Protein AF-A0A536XLT1-F1 (afdb_monomer)

Radius of gyration: 13.79 Å; Cα contacts (8 Å, |Δi|>4): 55; chains: 1; bounding box: 30×23×34 Å

pLDDT: mean 93.34, std 7.0, range [52.16, 98.19]

Sequence (68 aa):
QHLNIAASTALRFEPGDEREVRLVPYGGKRAVYGFNNLVDGPTVCDSGEANKSRALAAANRRGFRSKA

Solvent-accessible surface area (backbone atoms only — not comparable to full-atom values): 4558 Å² total; per-residue (Å²): 106,43,74,72,62,67,87,98,64,86,86,88,77,57,97,90,62,84,80,93,78,60,70,39,75,64,68,86,86,37,60,47,70,57,93,86,66,51,62,62,40,49,62,80,53,90,60,8,61,60,38,48,54,52,20,51,55,49,34,56,76,72,65,57,85,72,89,130

Nearest PDB structures (foldseek):
  3qga-assembly1_A  TM=9.261E-01  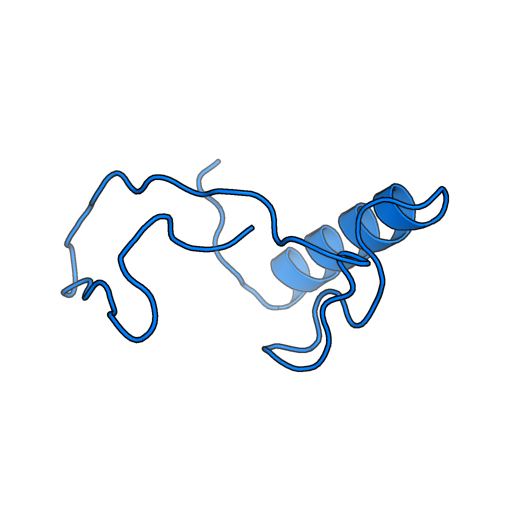e=1.174E-01  Helicobacter mustelae 12198

Foldseek 3Di:
DDFPDPPPDDDDDDVVDDDDTDDDQDDDQQFDDDDVRLQRGHQPDPCNVVSVVSSVVVCVVVPPDDDD

Secondary structure (DSSP, 8-state):
-EE-S-TT------TT------EE---TT-EE-STTSS--EESSSTTHHHHHHHHHHHHHHTT-----

Mean predicted aligned error: 3.56 Å

Structure (mmCIF, N/CA/C/O backbone):
data_AF-A0A536XLT1-F1
#
_entry.id   AF-A0A536XLT1-F1
#
loop_
_atom_site.group_PDB
_atom_site.id
_atom_site.type_symbol
_atom_site.label_atom_id
_atom_site.label_alt_id
_atom_site.label_comp_id
_atom_site.label_asym_id
_atom_site.label_entity_id
_atom_site.label_seq_id
_atom_site.pdbx_PDB_ins_code
_atom_site.Cartn_x
_atom_site.Cartn_y
_atom_site.Cartn_z
_atom_site.occupancy
_atom_site.B_iso_or_equiv
_atom_site.auth_seq_id
_atom_site.auth_comp_id
_atom_site.auth_asym_id
_atom_site.auth_atom_id
_atom_site.pdbx_PDB_model_num
ATOM 1 N N . GLN A 1 1 ? 0.525 2.655 -3.297 1.00 94.56 1 GLN A N 1
ATOM 2 C CA . GLN A 1 1 ? 0.351 3.756 -2.327 1.00 94.56 1 GLN A CA 1
ATOM 3 C C . GLN A 1 1 ? 0.460 3.158 -0.931 1.00 94.56 1 GLN A C 1
ATOM 5 O O . GLN A 1 1 ? 0.267 1.953 -0.819 1.00 94.56 1 GLN A O 1
ATOM 10 N N . HIS A 1 2 ? 0.763 3.954 0.092 1.00 96.50 2 HIS A N 1
ATOM 11 C CA . HIS A 1 2 ? 0.774 3.529 1.495 1.00 96.50 2 HIS A CA 1
ATOM 12 C C . HIS A 1 2 ? 0.078 4.557 2.393 1.00 96.50 2 HIS A C 1
ATOM 14 O O . HIS A 1 2 ? -0.190 5.677 1.956 1.00 96.50 2 HIS A O 1
ATOM 20 N N . LEU A 1 3 ? -0.209 4.166 3.639 1.00 98.00 3 LEU A N 1
ATOM 21 C CA . LEU A 1 3 ? -0.809 5.043 4.644 1.00 98.00 3 LEU A CA 1
ATOM 22 C C . LEU A 1 3 ? 0.100 6.242 4.925 1.00 98.00 3 LEU A C 1
ATOM 24 O O . LEU A 1 3 ? 1.294 6.073 5.181 1.00 98.00 3 LEU A O 1
ATOM 28 N N . ASN A 1 4 ? -0.475 7.442 4.897 1.00 98.19 4 ASN A N 1
ATOM 29 C CA . ASN A 1 4 ? 0.211 8.671 5.273 1.00 98.19 4 ASN A CA 1
ATOM 30 C C . ASN A 1 4 ? 0.168 8.864 6.795 1.00 98.19 4 ASN A C 1
ATOM 32 O O . ASN A 1 4 ? -0.596 9.681 7.308 1.00 98.19 4 ASN A O 1
ATOM 36 N N . ILE A 1 5 ? 0.955 8.060 7.503 1.00 97.75 5 ILE A N 1
ATOM 37 C CA . ILE A 1 5 ? 1.129 8.084 8.959 1.00 97.75 5 ILE A CA 1
ATOM 38 C C . ILE A 1 5 ? 2.625 8.035 9.286 1.00 97.75 5 ILE A C 1
ATOM 40 O O . ILE A 1 5 ? 3.451 7.800 8.401 1.00 97.75 5 ILE A O 1
ATOM 44 N N . ALA A 1 6 ? 2.986 8.260 10.550 1.00 98.19 6 ALA A N 1
ATOM 45 C CA . ALA A 1 6 ? 4.377 8.165 10.980 1.00 98.19 6 ALA A CA 1
ATOM 46 C C . ALA A 1 6 ? 4.954 6.777 10.657 1.00 98.19 6 ALA A C 1
ATOM 48 O O . ALA A 1 6 ? 4.266 5.757 10.781 1.00 98.19 6 ALA A O 1
ATOM 49 N N . ALA A 1 7 ? 6.221 6.737 10.243 1.00 97.25 7 ALA A N 1
ATOM 50 C CA . ALA A 1 7 ? 6.886 5.479 9.932 1.00 97.25 7 ALA A CA 1
ATOM 51 C C . ALA A 1 7 ? 6.825 4.523 11.135 1.00 97.25 7 ALA A C 1
ATOM 53 O O . ALA A 1 7 ? 6.899 4.953 12.285 1.00 97.25 7 ALA A O 1
ATOM 54 N N . SER A 1 8 ? 6.667 3.231 10.849 1.00 97.06 8 SER A N 1
ATOM 55 C CA . SER A 1 8 ? 6.555 2.163 11.855 1.00 97.06 8 SER A CA 1
ATOM 56 C C . SER A 1 8 ? 5.298 2.204 12.739 1.00 97.06 8 SER A C 1
ATOM 58 O O . SER A 1 8 ? 5.213 1.446 13.701 1.00 97.06 8 SER A O 1
ATOM 60 N N . THR A 1 9 ? 4.306 3.039 12.414 1.00 98.06 9 THR A N 1
ATOM 61 C CA . THR A 1 9 ? 2.984 3.020 13.068 1.00 98.06 9 THR A CA 1
ATOM 62 C C . THR A 1 9 ? 1.940 2.291 12.216 1.00 98.06 9 THR A C 1
ATOM 64 O O . THR A 1 9 ? 2.191 1.955 11.056 1.00 98.06 9 THR A O 1
ATOM 67 N N . ALA A 1 10 ? 0.765 2.022 12.790 1.00 97.38 10 ALA A N 1
ATOM 68 C CA . ALA A 1 10 ? -0.330 1.324 12.123 1.00 97.38 10 ALA A CA 1
ATOM 69 C C . ALA A 1 10 ? -1.687 1.954 12.461 1.00 97.38 10 ALA A C 1
ATOM 71 O O . ALA A 1 10 ? -1.851 2.591 13.501 1.00 97.38 10 ALA A O 1
ATOM 72 N N . LEU A 1 11 ? -2.667 1.731 11.585 1.00 96.81 11 LEU A N 1
ATOM 73 C CA . LEU A 1 11 ? -4.070 2.059 11.820 1.00 96.81 11 LEU A CA 1
ATOM 74 C C . LEU A 1 11 ? -4.855 0.759 12.022 1.00 96.81 11 LEU A C 1
ATOM 76 O O . LEU A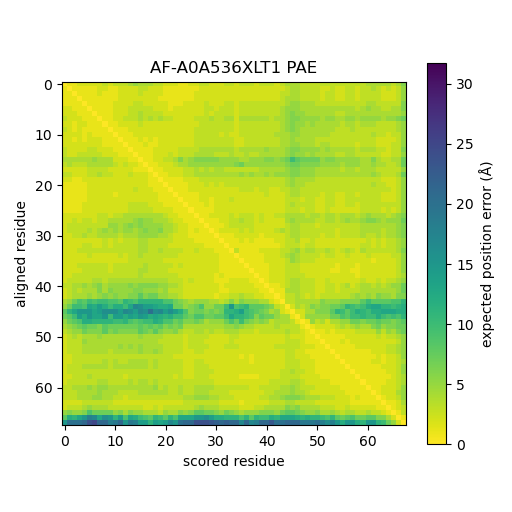 1 11 ? -4.719 -0.174 11.230 1.00 96.81 11 LEU A O 1
ATOM 80 N N . ARG A 1 12 ? -5.674 0.706 13.072 1.00 97.25 12 ARG A N 1
ATOM 81 C CA . ARG A 1 12 ? -6.527 -0.440 13.391 1.00 97.25 12 ARG A CA 1
ATOM 82 C C . ARG A 1 12 ? -7.960 -0.157 12.951 1.00 97.25 12 ARG A C 1
ATOM 84 O O . ARG A 1 12 ? -8.496 0.900 13.266 1.00 97.25 12 ARG A O 1
ATOM 91 N N . PHE A 1 13 ? -8.549 -1.118 12.251 1.00 96.56 13 PHE A N 1
ATOM 92 C CA . PHE A 1 13 ? -9.964 -1.136 11.896 1.00 96.56 13 PHE A CA 1
ATOM 93 C C . PHE A 1 13 ? -10.643 -2.217 12.730 1.00 96.56 13 PHE A C 1
ATOM 95 O O . PHE A 1 13 ? -10.252 -3.384 12.650 1.00 96.56 13 PHE A O 1
ATOM 102 N N . GLU A 1 14 ? -11.622 -1.835 13.545 1.00 97.81 14 GLU A N 1
ATOM 103 C CA . GLU A 1 14 ? -12.464 -2.805 14.248 1.00 97.81 14 GLU A CA 1
ATOM 104 C C . GLU A 1 14 ? -13.555 -3.351 13.314 1.00 97.81 14 GLU A C 1
ATOM 106 O O . GLU A 1 14 ? -13.884 -2.721 12.303 1.00 97.81 14 GLU A O 1
ATOM 111 N N . PRO A 1 15 ? -14.151 -4.516 13.619 1.00 97.75 15 PRO A N 1
ATOM 112 C CA . PRO A 1 15 ? -15.293 -5.015 12.864 1.00 97.75 15 PRO A CA 1
ATOM 113 C C . PRO A 1 15 ? -16.436 -3.987 12.823 1.00 97.75 15 PRO A C 1
ATOM 115 O O . PRO A 1 15 ? -16.992 -3.627 13.856 1.00 97.75 15 PRO A O 1
ATOM 118 N N . GLY A 1 16 ? -16.786 -3.529 11.617 1.00 96.19 16 GLY A N 1
ATOM 119 C CA . GLY A 1 16 ? -17.830 -2.521 11.390 1.00 96.19 16 GLY A CA 1
ATOM 120 C C . GLY A 1 16 ? -17.356 -1.064 11.438 1.00 96.19 16 GLY A C 1
ATOM 121 O O . GLY A 1 16 ? -18.163 -0.175 11.188 1.00 96.19 16 GLY A O 1
ATOM 122 N N . ASP A 1 17 ? -16.076 -0.812 11.723 1.00 96.62 17 ASP A N 1
ATOM 123 C CA . ASP A 1 17 ? -15.497 0.534 11.701 1.00 96.62 17 ASP A CA 1
ATOM 124 C C . ASP A 1 17 ? -15.291 1.019 10.253 1.00 96.62 17 ASP A C 1
ATOM 126 O O . ASP A 1 17 ? -14.782 0.283 9.401 1.00 96.62 17 ASP A O 1
ATOM 130 N N . GLU A 1 18 ? -15.651 2.273 9.975 1.00 95.81 18 GLU A N 1
ATOM 131 C CA . GLU A 1 18 ? -15.387 2.948 8.702 1.00 95.81 18 GLU A CA 1
ATOM 132 C C . GLU A 1 18 ? -14.568 4.208 8.978 1.00 95.81 18 GLU A C 1
ATOM 134 O O . GLU A 1 18 ? -14.964 5.080 9.751 1.00 95.81 18 GLU A O 1
ATOM 139 N N . ARG A 1 19 ? -13.401 4.310 8.333 1.00 94.38 19 ARG A N 1
ATOM 140 C CA . ARG A 1 19 ? -12.509 5.463 8.475 1.00 94.38 19 ARG A CA 1
ATOM 141 C C . ARG A 1 19 ? -12.000 5.926 7.129 1.00 94.38 19 ARG A C 1
ATOM 143 O O . ARG A 1 19 ? -11.521 5.127 6.325 1.00 94.38 19 ARG A O 1
ATOM 150 N N . GLU A 1 20 ? -12.025 7.236 6.931 1.00 96.19 20 GLU A N 1
ATOM 151 C CA . GLU A 1 20 ? -11.304 7.865 5.837 1.00 96.19 20 GLU A CA 1
ATOM 152 C C . GLU A 1 20 ? -9.805 7.886 6.157 1.00 96.19 20 GLU A C 1
ATOM 154 O O . GLU A 1 20 ? -9.382 8.272 7.249 1.00 96.19 20 GLU A O 1
ATOM 159 N N . VAL A 1 21 ? -8.986 7.454 5.198 1.00 96.81 21 VAL A N 1
ATOM 160 C CA . VAL A 1 21 ? -7.531 7.401 5.347 1.00 96.81 21 VAL A CA 1
ATOM 161 C C . VAL A 1 21 ? -6.853 8.127 4.205 1.00 96.81 21 VAL A C 1
ATOM 163 O O . VAL A 1 21 ? -7.244 8.018 3.044 1.00 96.81 21 VAL A O 1
ATOM 166 N N . ARG A 1 22 ? -5.774 8.837 4.527 1.00 98.00 22 ARG A N 1
ATOM 167 C CA . ARG A 1 22 ? -4.939 9.476 3.516 1.00 98.00 22 ARG A CA 1
ATOM 168 C C . ARG A 1 22 ? -3.874 8.503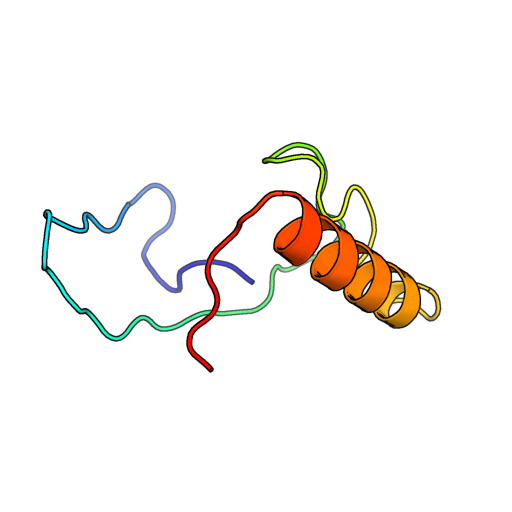 3.028 1.00 98.00 22 ARG A C 1
ATOM 170 O O . ARG A 1 22 ? -3.117 7.944 3.822 1.00 98.00 22 ARG A O 1
ATOM 177 N N . LEU A 1 23 ? -3.791 8.353 1.711 1.00 97.50 23 LEU A N 1
ATOM 178 C CA . LEU A 1 23 ? -2.771 7.560 1.040 1.00 97.50 23 LEU A CA 1
ATOM 179 C C . LEU A 1 23 ? -1.790 8.463 0.295 1.00 97.50 23 LEU A C 1
ATOM 181 O O . LEU A 1 23 ? -2.158 9.523 -0.208 1.00 97.50 23 LEU A O 1
ATOM 185 N N . VAL A 1 24 ? -0.540 8.020 0.209 1.00 97.62 24 VAL A N 1
ATOM 186 C CA . VAL A 1 24 ? 0.511 8.668 -0.583 1.00 97.62 24 VAL A CA 1
ATOM 187 C C . VAL A 1 24 ? 1.219 7.640 -1.471 1.00 97.62 24 VAL A C 1
ATOM 189 O O . VAL A 1 24 ? 1.256 6.444 -1.148 1.00 97.62 24 VAL A O 1
ATOM 192 N N . PRO A 1 25 ? 1.748 8.037 -2.641 1.00 96.31 25 PRO A N 1
ATOM 193 C CA . PRO A 1 25 ? 2.518 7.130 -3.482 1.00 96.31 25 PRO A CA 1
ATOM 194 C C . PRO A 1 25 ? 3.801 6.695 -2.768 1.00 96.31 25 PRO A C 1
ATOM 196 O O . PRO A 1 25 ? 4.405 7.465 -2.030 1.00 96.31 25 PRO A O 1
ATOM 199 N N . TYR A 1 26 ? 4.253 5.470 -3.043 1.00 95.69 26 TYR A N 1
ATOM 200 C CA . TYR A 1 26 ? 5.588 5.050 -2.618 1.00 95.69 26 TYR A CA 1
ATOM 201 C C . TYR A 1 26 ? 6.663 5.953 -3.246 1.00 95.69 26 TYR A C 1
ATOM 203 O O . TYR A 1 26 ? 6.467 6.511 -4.329 1.00 95.69 26 TYR A O 1
ATOM 211 N N . GLY A 1 27 ? 7.805 6.088 -2.576 1.00 93.69 27 GLY A N 1
ATOM 212 C CA . GLY A 1 27 ? 8.988 6.752 -3.124 1.00 93.69 27 GLY A CA 1
ATOM 213 C C . GLY A 1 27 ? 9.854 5.834 -3.999 1.00 93.69 27 GLY A C 1
ATOM 214 O O . GLY A 1 27 ? 9.518 4.676 -4.260 1.00 93.69 27 GLY A O 1
ATOM 215 N N . GLY A 1 28 ? 11.004 6.357 -4.432 1.00 94.38 28 GLY A N 1
ATOM 216 C CA . GLY A 1 28 ? 12.032 5.601 -5.155 1.00 94.38 28 GLY A CA 1
ATOM 217 C C . GLY A 1 28 ? 11.564 5.046 -6.504 1.00 94.38 28 GLY A C 1
ATOM 218 O O . GLY A 1 28 ? 10.764 5.663 -7.203 1.00 94.38 28 GLY A O 1
ATOM 219 N N . LYS A 1 29 ? 12.045 3.845 -6.857 1.00 92.50 29 LYS A N 1
ATOM 220 C CA . LYS A 1 29 ? 11.696 3.149 -8.113 1.00 92.50 29 LYS A CA 1
ATOM 221 C C . LYS A 1 29 ? 10.229 2.712 -8.194 1.00 92.50 29 LYS A C 1
ATOM 223 O O . LYS A 1 29 ? 9.805 2.243 -9.246 1.00 92.50 29 LYS A O 1
ATOM 228 N N . ARG A 1 30 ? 9.468 2.829 -7.093 1.00 93.00 30 ARG A N 1
ATOM 229 C CA . ARG A 1 30 ? 8.050 2.443 -7.005 1.00 93.00 30 ARG A CA 1
ATOM 230 C C . ARG A 1 30 ? 7.802 1.040 -7.577 1.00 93.00 30 ARG A C 1
ATOM 232 O O . ARG A 1 30 ? 6.928 0.832 -8.416 1.00 93.00 30 ARG A O 1
ATOM 239 N N . ALA A 1 31 ? 8.610 0.089 -7.114 1.00 93.00 31 ALA A N 1
ATOM 240 C CA . ALA A 1 31 ? 8.498 -1.325 -7.438 1.00 93.00 31 ALA A CA 1
ATOM 241 C C . ALA A 1 31 ? 8.133 -2.108 -6.176 1.00 93.00 31 ALA A C 1
ATOM 243 O O . ALA A 1 31 ? 8.816 -1.997 -5.158 1.00 93.00 31 ALA A O 1
ATOM 244 N N . VAL A 1 32 ? 7.009 -2.821 -6.232 1.00 94.94 32 VAL A N 1
ATOM 245 C CA . VAL A 1 32 ? 6.344 -3.427 -5.074 1.00 94.94 32 VAL A CA 1
ATOM 246 C C . VAL A 1 32 ? 6.289 -4.937 -5.282 1.00 94.94 32 VAL A C 1
ATOM 248 O O . VAL A 1 32 ? 5.677 -5.400 -6.242 1.00 94.94 32 VAL A O 1
ATOM 251 N N . TYR A 1 33 ? 6.911 -5.686 -4.372 1.00 95.88 33 TYR A N 1
ATOM 252 C CA . TYR A 1 33 ? 7.066 -7.142 -4.443 1.00 95.88 33 TYR A CA 1
ATOM 253 C C . TYR A 1 33 ? 6.607 -7.801 -3.137 1.00 95.88 33 TYR A C 1
ATOM 255 O O . TYR A 1 33 ? 6.747 -7.203 -2.069 1.00 95.88 33 TYR A O 1
ATOM 263 N N . GLY A 1 34 ? 6.074 -9.023 -3.210 1.00 96.19 34 GLY A N 1
ATOM 264 C CA . GLY A 1 34 ? 5.592 -9.770 -2.043 1.00 96.19 34 GLY A CA 1
ATOM 265 C C . GLY A 1 34 ? 4.124 -9.468 -1.746 1.00 96.19 34 GLY A C 1
ATOM 266 O O . GLY A 1 34 ? 3.274 -9.666 -2.608 1.00 96.19 34 GLY A O 1
ATOM 267 N N . PHE A 1 35 ? 3.797 -8.972 -0.546 1.00 95.94 35 PHE A N 1
ATOM 268 C CA . PHE A 1 35 ? 2.413 -8.720 -0.100 1.00 95.94 35 PHE A CA 1
ATOM 269 C C . PHE A 1 35 ? 1.484 -9.908 -0.433 1.00 95.94 35 PHE A C 1
ATOM 271 O O . PHE A 1 35 ? 1.768 -11.027 -0.031 1.00 95.94 35 PHE A O 1
ATOM 278 N N . ASN A 1 36 ? 0.403 -9.690 -1.189 1.00 96.88 36 ASN A N 1
ATOM 279 C CA . ASN A 1 36 ? -0.491 -10.751 -1.677 1.00 96.88 36 ASN A CA 1
ATOM 280 C C . ASN A 1 36 ? -0.204 -11.165 -3.134 1.00 96.88 36 ASN A C 1
ATOM 282 O O . ASN A 1 36 ? -1.102 -11.648 -3.831 1.00 96.88 36 ASN A O 1
ATOM 286 N N . ASN A 1 37 ? 1.006 -10.897 -3.630 1.00 96.31 37 ASN A N 1
ATOM 287 C CA . ASN A 1 37 ? 1.453 -11.194 -4.9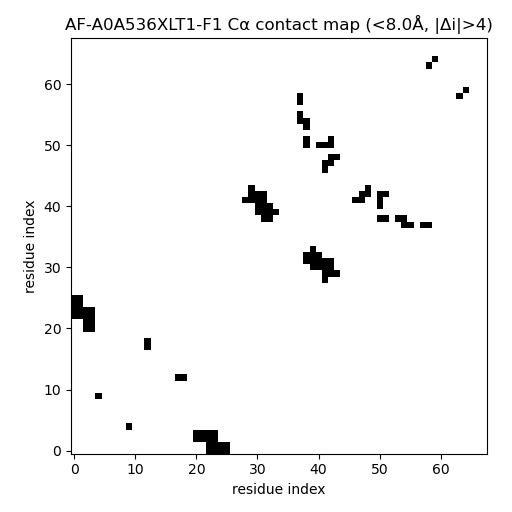92 1.00 96.31 37 ASN A CA 1
ATOM 288 C C . ASN A 1 37 ? 0.469 -10.689 -6.060 1.00 96.31 37 ASN A C 1
ATOM 290 O O . ASN A 1 37 ? 0.028 -11.434 -6.942 1.00 96.31 37 ASN A O 1
ATOM 294 N N . LEU A 1 38 ? 0.007 -9.444 -5.897 1.00 95.50 38 LEU A N 1
ATOM 295 C CA . LEU A 1 38 ? -0.928 -8.800 -6.828 1.00 95.50 38 LEU A CA 1
ATOM 296 C C . LEU A 1 38 ? -0.204 -7.986 -7.901 1.00 95.50 38 LEU A C 1
ATOM 298 O O . LEU A 1 38 ? -0.679 -7.927 -9.030 1.00 95.50 38 LEU A O 1
ATOM 302 N N . VAL A 1 39 ? 0.916 -7.353 -7.544 1.00 94.44 39 VAL A N 1
ATOM 303 C CA . VAL A 1 39 ? 1.656 -6.440 -8.428 1.00 94.44 39 VAL A CA 1
ATOM 304 C C . VAL A 1 39 ? 2.987 -7.051 -8.859 1.00 94.44 39 VAL A C 1
ATOM 306 O O . VAL A 1 39 ? 3.224 -7.153 -10.056 1.00 94.44 39 VAL A O 1
ATOM 309 N N . ASP A 1 40 ? 3.830 -7.449 -7.897 1.00 93.88 40 ASP A N 1
ATOM 310 C CA . ASP A 1 40 ? 5.164 -8.038 -8.110 1.00 93.88 40 ASP A CA 1
ATOM 311 C C . ASP A 1 40 ? 5.988 -7.341 -9.209 1.00 93.88 40 ASP A C 1
ATOM 313 O O . ASP A 1 40 ? 6.540 -7.969 -10.113 1.00 93.88 40 ASP A O 1
ATOM 317 N N . GLY A 1 41 ? 6.067 -6.008 -9.134 1.00 92.94 41 GLY A N 1
ATOM 318 C CA . GLY A 1 41 ? 6.700 -5.202 -10.174 1.00 92.94 41 GLY A CA 1
ATOM 319 C C . GLY A 1 41 ? 6.609 -3.681 -9.987 1.00 92.94 41 GLY A C 1
ATOM 320 O O . GLY A 1 41 ? 6.085 -3.193 -8.980 1.00 92.94 41 GLY A O 1
ATOM 321 N N . PRO A 1 42 ? 7.146 -2.910 -10.954 1.00 92.75 42 PRO A N 1
ATOM 322 C CA . PRO A 1 42 ? 7.081 -1.447 -10.984 1.00 92.75 42 PRO A CA 1
ATOM 323 C C . PRO A 1 42 ? 5.676 -0.918 -11.312 1.00 92.75 42 PRO A C 1
ATOM 325 O O . PRO A 1 42 ? 4.956 -1.501 -12.124 1.00 92.75 42 PRO A O 1
ATOM 328 N N . THR A 1 43 ? 5.305 0.228 -10.727 1.00 91.31 43 THR A N 1
ATOM 329 C CA . THR A 1 43 ? 3.958 0.825 -10.865 1.00 91.31 43 THR A CA 1
ATOM 330 C C . THR A 1 43 ? 3.887 2.109 -11.702 1.00 91.31 43 THR A C 1
ATOM 332 O O . THR A 1 43 ? 2.816 2.698 -11.786 1.00 91.31 43 THR A O 1
ATOM 335 N N . VAL A 1 44 ? 4.998 2.610 -12.252 1.00 85.88 44 VAL A N 1
ATOM 336 C CA . VAL A 1 44 ? 5.065 3.960 -12.883 1.00 85.88 44 VAL A CA 1
ATOM 337 C C . VAL A 1 44 ? 5.894 4.016 -14.165 1.00 85.88 44 VAL A C 1
ATOM 339 O O . VAL A 1 44 ? 6.198 5.095 -14.654 1.00 85.88 44 VAL A O 1
ATOM 342 N N . CYS A 1 45 ? 6.311 2.867 -14.678 1.00 79.19 45 CYS A N 1
ATOM 343 C CA . CYS A 1 45 ? 6.939 2.793 -15.994 1.00 79.19 45 CYS A CA 1
ATOM 344 C C . CYS A 1 45 ? 5.865 2.585 -17.067 1.00 79.19 45 CYS A C 1
ATOM 346 O O . CYS A 1 45 ? 4.688 2.441 -16.735 1.00 79.19 45 CYS A O 1
ATOM 348 N N . ASP A 1 46 ? 6.274 2.487 -18.327 1.00 77.00 46 ASP A N 1
ATOM 349 C CA . ASP A 1 46 ? 5.366 2.227 -19.452 1.00 77.00 46 ASP A CA 1
ATOM 350 C C . ASP A 1 46 ? 4.568 0.922 -19.266 1.00 77.00 46 ASP A C 1
ATOM 352 O O . ASP A 1 46 ? 3.400 0.827 -19.631 1.00 77.00 46 ASP A O 1
ATOM 356 N N . SER A 1 47 ? 5.151 -0.081 -18.596 1.00 77.12 47 SER A N 1
ATOM 357 C CA . SER A 1 47 ? 4.445 -1.316 -18.219 1.00 77.12 47 SER A CA 1
ATOM 358 C C . SER A 1 47 ? 3.636 -1.205 -16.920 1.00 77.12 47 SER A C 1
ATOM 360 O O . SER A 1 47 ? 2.919 -2.134 -16.551 1.00 77.12 47 SER A O 1
ATOM 362 N N . GLY A 1 48 ? 3.708 -0.073 -16.221 1.00 81.56 48 GLY A N 1
ATOM 363 C CA . GLY A 1 48 ? 3.021 0.180 -14.956 1.00 81.56 48 GLY A CA 1
ATOM 364 C C . GLY A 1 48 ? 1.500 0.147 -15.088 1.00 81.56 48 GLY A C 1
ATOM 365 O O . GLY A 1 48 ? 0.825 -0.412 -14.223 1.00 81.56 48 GLY A O 1
ATOM 366 N N . GLU A 1 49 ? 0.952 0.665 -16.188 1.00 85.94 49 GLU A N 1
ATOM 367 C CA . GLU A 1 49 ? -0.488 0.597 -16.472 1.00 85.94 49 GLU A CA 1
ATOM 368 C C . GLU A 1 49 ? -0.952 -0.837 -16.747 1.00 85.94 49 GLU A C 1
ATOM 370 O O . GLU A 1 49 ? -1.966 -1.278 -16.200 1.00 85.94 49 GLU A O 1
ATOM 375 N N . ALA A 1 50 ? -0.167 -1.603 -17.509 1.00 88.81 50 ALA A N 1
ATOM 376 C CA . ALA A 1 50 ? -0.426 -3.021 -17.751 1.00 88.81 50 ALA A CA 1
ATOM 377 C C . ALA A 1 50 ? -0.334 -3.850 -16.456 1.00 88.81 50 ALA A C 1
ATOM 379 O O . ALA A 1 50 ? -1.156 -4.732 -16.208 1.00 88.81 50 ALA A O 1
ATOM 380 N N . ASN A 1 51 ? 0.628 -3.546 -15.584 1.00 91.94 51 ASN A N 1
ATOM 381 C CA . ASN A 1 51 ? 0.737 -4.188 -14.275 1.00 91.94 51 ASN A CA 1
ATOM 382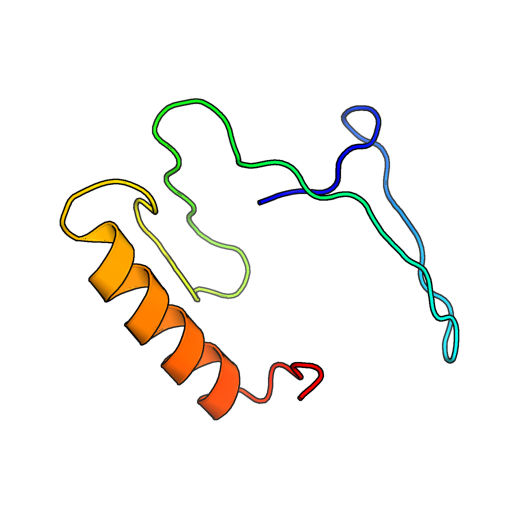 C C . ASN A 1 51 ? -0.453 -3.829 -13.380 1.00 91.94 51 ASN A C 1
ATOM 384 O O . ASN A 1 51 ? -0.987 -4.697 -12.692 1.00 91.94 51 ASN A O 1
ATOM 388 N N . LYS A 1 52 ? -0.920 -2.576 -13.424 1.00 92.31 52 LYS A N 1
ATOM 389 C CA . LYS A 1 52 ? -2.104 -2.128 -12.684 1.00 92.31 52 LYS A CA 1
ATOM 390 C C . LYS A 1 52 ? -3.361 -2.870 -13.135 1.00 92.31 52 LYS A C 1
ATOM 392 O O . LYS A 1 52 ? -4.094 -3.364 -12.281 1.00 92.31 52 LYS A O 1
ATOM 397 N N . SER A 1 53 ? -3.615 -2.982 -14.439 1.00 92.56 53 SER A N 1
ATOM 398 C CA . SER A 1 53 ? -4.803 -3.683 -14.948 1.00 92.56 53 SER A CA 1
ATOM 399 C C . SER A 1 53 ? -4.779 -5.174 -14.595 1.00 92.56 53 SER A C 1
ATOM 401 O O . SER A 1 53 ? -5.779 -5.708 -14.109 1.00 92.56 53 SER A O 1
ATOM 403 N N . ARG A 1 54 ? -3.618 -5.831 -14.720 1.00 94.25 54 ARG A N 1
ATOM 404 C CA . ARG A 1 54 ? -3.416 -7.221 -14.277 1.00 94.25 54 ARG A CA 1
ATOM 405 C C . ARG A 1 54 ? -3.648 -7.388 -12.776 1.00 94.25 54 ARG A C 1
ATOM 407 O O . ARG A 1 54 ? -4.316 -8.341 -12.376 1.00 94.25 54 ARG A O 1
ATOM 414 N N . ALA A 1 55 ? -3.139 -6.465 -11.962 1.00 94.69 55 ALA A N 1
ATOM 415 C CA . ALA A 1 55 ? -3.316 -6.487 -10.515 1.00 94.69 55 ALA A CA 1
ATOM 416 C C . ALA A 1 55 ? -4.790 -6.330 -10.119 1.00 94.69 55 ALA A C 1
ATOM 418 O O . ALA A 1 55 ? -5.268 -7.078 -9.269 1.00 94.69 55 ALA A O 1
ATOM 419 N N . LEU A 1 56 ? -5.529 -5.420 -10.764 1.00 94.12 56 LEU A N 1
ATOM 420 C CA . LEU A 1 56 ? -6.966 -5.234 -10.532 1.00 94.12 56 LEU A CA 1
ATOM 421 C C . LE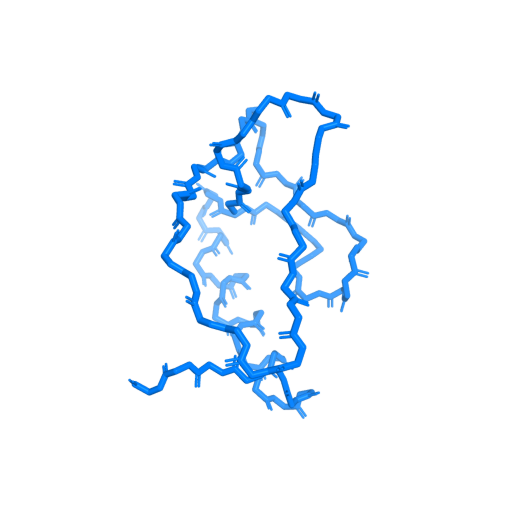U A 1 56 ? -7.773 -6.476 -10.933 1.00 94.12 56 LEU A C 1
ATOM 423 O O . LEU A 1 56 ? -8.605 -6.948 -10.160 1.00 94.12 56 LEU A O 1
ATOM 427 N N . ALA A 1 57 ? -7.485 -7.066 -12.096 1.00 95.00 57 ALA A N 1
ATOM 428 C CA . ALA A 1 57 ? -8.132 -8.305 -12.525 1.00 95.00 57 ALA A CA 1
ATOM 429 C C . ALA A 1 57 ? -7.848 -9.470 -11.557 1.00 95.00 57 ALA A C 1
ATOM 431 O O . ALA A 1 57 ? -8.751 -10.234 -11.207 1.00 95.00 57 ALA A O 1
ATOM 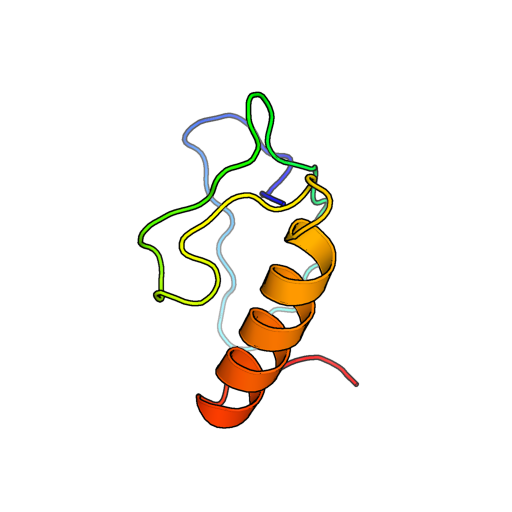432 N N . ALA A 1 58 ? -6.604 -9.597 -11.082 1.00 95.31 58 ALA A N 1
ATOM 433 C CA . ALA A 1 58 ? -6.224 -10.604 -10.096 1.00 95.31 58 ALA A CA 1
ATOM 434 C C . ALA A 1 58 ? -6.886 -10.366 -8.730 1.00 95.31 58 ALA A C 1
ATOM 436 O O . ALA A 1 58 ? -7.323 -11.330 -8.103 1.00 95.31 58 ALA A O 1
ATOM 437 N N . ALA A 1 59 ? -6.988 -9.109 -8.289 1.00 96.44 59 ALA A N 1
ATOM 438 C CA . ALA A 1 59 ? -7.643 -8.724 -7.042 1.00 96.44 59 ALA A CA 1
ATOM 439 C C . ALA A 1 59 ? -9.129 -9.109 -7.055 1.00 96.44 59 ALA A C 1
ATOM 441 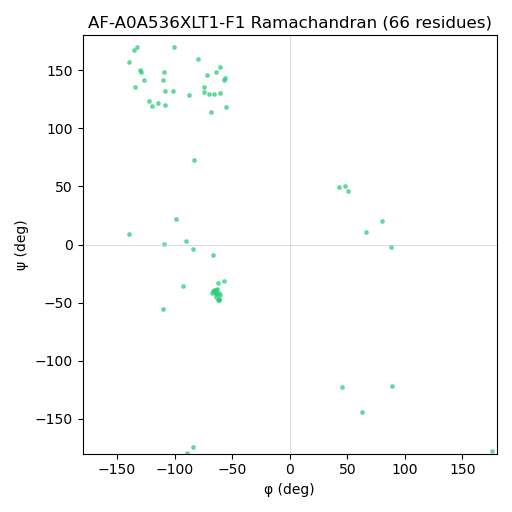O O . ALA A 1 59 ? -9.590 -9.790 -6.139 1.00 96.44 59 ALA A O 1
ATOM 442 N N . ASN A 1 60 ? -9.837 -8.787 -8.142 1.00 95.25 60 ASN A N 1
ATOM 443 C CA . ASN A 1 60 ? -11.244 -9.146 -8.319 1.00 95.25 60 ASN A CA 1
ATOM 444 C C . ASN A 1 60 ? -11.441 -10.667 -8.321 1.00 95.25 60 ASN A C 1
ATOM 446 O O . ASN A 1 60 ? -12.284 -11.187 -7.594 1.00 95.25 60 ASN A O 1
ATOM 450 N N . ARG A 1 61 ? -10.610 -11.405 -9.071 1.00 96.00 61 ARG A N 1
ATOM 451 C CA . ARG A 1 61 ? -10.678 -12.876 -9.127 1.00 96.00 61 ARG A CA 1
ATOM 452 C C . ARG A 1 61 ? -10.412 -13.537 -7.770 1.00 96.00 61 ARG A C 1
ATOM 454 O O . ARG A 1 61 ? -10.962 -14.597 -7.497 1.00 96.00 61 ARG A O 1
ATOM 461 N N . ARG A 1 62 ? -9.551 -12.944 -6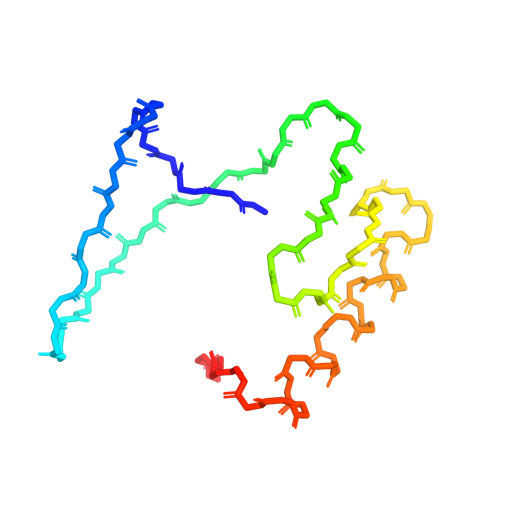.936 1.00 96.75 62 ARG A N 1
ATOM 462 C CA . ARG A 1 62 ? -9.192 -13.457 -5.601 1.00 96.75 62 ARG A CA 1
ATOM 463 C C . ARG A 1 62 ? -10.107 -12.933 -4.481 1.00 96.75 62 ARG A C 1
ATOM 465 O O . ARG A 1 62 ? -9.868 -13.259 -3.324 1.00 96.75 62 ARG A O 1
ATOM 472 N N . GLY A 1 63 ? -11.137 -12.144 -4.800 1.00 96.25 63 GLY A N 1
ATOM 473 C CA . GLY A 1 63 ? -12.137 -11.683 -3.831 1.00 96.25 63 GLY A CA 1
ATOM 474 C C . GLY A 1 63 ? -11.721 -10.489 -2.964 1.00 96.25 63 GLY A C 1
ATOM 475 O O . GLY A 1 63 ? -12.322 -10.263 -1.913 1.00 96.25 63 GLY A O 1
ATOM 476 N N . PHE A 1 64 ? -10.717 -9.706 -3.376 1.00 96.75 64 PHE A N 1
ATOM 477 C CA . PHE A 1 64 ? -10.395 -8.444 -2.705 1.00 96.75 64 PHE A CA 1
ATOM 478 C C . PHE A 1 64 ? -11.519 -7.439 -2.957 1.00 96.75 64 PHE A C 1
ATOM 480 O O . PHE A 1 64 ? -11.753 -7.032 -4.093 1.00 96.75 64 PHE A O 1
ATOM 487 N N . ARG A 1 65 ? -12.231 -7.051 -1.895 1.00 94.81 65 ARG A N 1
ATOM 488 C CA . ARG A 1 65 ? -13.392 -6.163 -2.006 1.00 94.81 65 ARG A CA 1
ATOM 489 C C . ARG A 1 65 ? -12.957 -4.746 -2.376 1.00 94.81 65 ARG A C 1
ATOM 491 O O . ARG A 1 65 ? -12.111 -4.160 -1.705 1.00 94.81 65 ARG A O 1
ATOM 498 N N . SER A 1 66 ? -13.593 -4.184 -3.396 1.00 92.00 66 SER A N 1
ATOM 499 C CA . SER A 1 66 ? -13.562 -2.758 -3.717 1.00 92.00 66 SER A CA 1
ATOM 500 C C . SER A 1 66 ? -14.934 -2.153 -3.432 1.00 92.00 66 SER A C 1
ATOM 502 O O . SER A 1 66 ? -15.954 -2.789 -3.705 1.00 92.00 66 SER A O 1
ATOM 504 N N . LYS A 1 67 ? -14.973 -0.930 -2.895 1.00 81.19 67 LYS A N 1
ATOM 505 C CA . LYS A 1 67 ? -16.208 -0.134 -2.910 1.00 81.19 67 LYS A CA 1
ATOM 506 C C . LYS A 1 67 ? -16.504 0.184 -4.386 1.00 81.19 67 LYS A C 1
ATOM 508 O O . LYS A 1 67 ? -15.567 0.536 -5.107 1.00 81.19 67 LYS A O 1
ATOM 513 N N . ALA A 1 68 ? -17.733 -0.081 -4.830 1.00 52.16 68 ALA A N 1
ATOM 514 C CA . ALA A 1 68 ? -18.198 0.267 -6.174 1.00 52.16 68 ALA A CA 1
ATOM 515 C C . ALA A 1 68 ? -18.289 1.788 -6.337 1.00 52.16 68 ALA A C 1
ATOM 517 O O . ALA A 1 68 ? -18.561 2.458 -5.311 1.00 52.16 68 ALA A O 1
#